Protein AF-A0A3B9BZ77-F1 (afdb_monomer)

Mean predicted aligned error: 2.34 Å

Nearest PDB structures (foldseek):
  1orp-assembly1_A  TM=9.931E-01  e=2.612E-03  Geobacillus stearothermophilus
  1p59-assembly1_A  TM=9.870E-01  e=3.172E-03  Geobacillus stearothermophilus
  7rds-assembly1_A  TM=9.654E-01  e=4.386E-03  Homo sapiens
  7rdt-assembly1_A  TM=9.686E-01  e=6.064E-03  Homo sapiens
  2abk-assembly1_A  TM=9.801E-01  e=2.364E-02  Escherichia coli

Foldseek 3Di:
DVQLVVCVPDPPSVQVSVQVVQQQVCCVPPVVVDDDLDLVVQCVRRPRHSVNSD

Solvent-accessible surface area (backbone atoms only — not comparable to full-atom values): 3177 Å² total; per-residue (Å²): 124,76,57,34,77,78,42,57,90,48,86,65,26,71,61,50,34,53,20,54,55,52,28,53,52,46,25,48,74,77,41,80,64,44,84,68,89,48,50,71,60,33,38,69,36,54,88,33,44,70,82,73,42,105

Structure (mmCIF, N/CA/C/O backbone):
data_AF-A0A3B9BZ77-F1
#
_entry.id   AF-A0A3B9BZ77-F1
#
loop_
_atom_site.group_PDB
_atom_site.id
_atom_site.type_symbol
_atom_site.label_atom_id
_atom_site.label_alt_id
_atom_site.label_comp_id
_atom_site.label_asym_id
_atom_site.label_entity_id
_atom_site.label_seq_id
_atom_site.pdbx_PDB_ins_code
_atom_site.Cartn_x
_atom_site.Cartn_y
_atom_site.Cartn_z
_atom_site.occupancy
_atom_site.B_iso_or_equiv
_atom_site.auth_seq_id
_atom_site.auth_comp_id
_atom_site.auth_asym_id
_atom_site.auth_atom_id
_atom_site.pdbx_PDB_model_num
ATOM 1 N N . GLU A 1 1 ? -14.129 0.793 6.124 1.00 67.69 1 GLU A N 1
ATOM 2 C CA . GLU A 1 1 ? -13.982 1.054 7.578 1.00 67.69 1 GLU A CA 1
ATOM 3 C C . GLU A 1 1 ? -13.509 -0.171 8.365 1.00 67.69 1 GLU A C 1
ATOM 5 O O . GLU A 1 1 ? -12.885 -0.008 9.404 1.00 67.69 1 GLU A O 1
ATOM 10 N N . GLU A 1 2 ? -13.682 -1.385 7.836 1.00 92.31 2 GLU A N 1
ATOM 11 C CA . GLU A 1 2 ? -13.338 -2.645 8.520 1.00 92.31 2 GLU A CA 1
ATOM 12 C C . GLU A 1 2 ? -11.832 -2.903 8.708 1.00 92.31 2 GLU A C 1
ATOM 14 O O . GLU A 1 2 ? -11.435 -3.551 9.670 1.00 92.31 2 GLU A O 1
ATOM 19 N N . ILE A 1 3 ? -10.969 -2.364 7.838 1.00 96.00 3 ILE A N 1
ATOM 20 C CA . ILE A 1 3 ? -9.515 -2.604 7.909 1.00 96.00 3 ILE A CA 1
ATOM 21 C C . ILE A 1 3 ? -8.892 -1.964 9.157 1.00 96.00 3 ILE A C 1
ATOM 23 O O . ILE A 1 3 ? -8.019 -2.554 9.789 1.00 96.00 3 ILE A O 1
ATOM 27 N N . PHE A 1 4 ? -9.320 -0.754 9.531 1.00 96.88 4 PHE A N 1
ATOM 28 C CA . PHE A 1 4 ? -8.674 0.006 10.604 1.00 96.88 4 PHE A CA 1
ATOM 29 C C . PHE A 1 4 ? -8.713 -0.715 11.965 1.00 96.88 4 PHE A C 1
ATOM 31 O O . PHE A 1 4 ? -7.647 -0.857 12.568 1.00 96.88 4 PHE A O 1
ATOM 38 N N . PRO A 1 5 ? -9.867 -1.226 12.448 1.00 97.50 5 PRO A N 1
ATOM 39 C CA . PRO A 1 5 ? -9.922 -1.987 13.695 1.00 97.50 5 PRO A C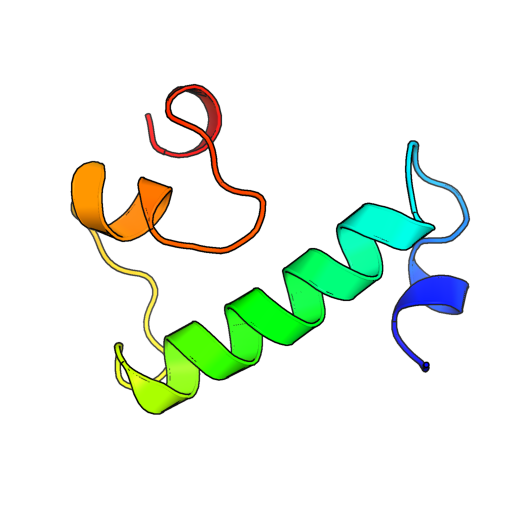A 1
ATOM 40 C C . PRO A 1 5 ? -8.984 -3.199 13.736 1.00 97.50 5 PRO A C 1
ATOM 42 O O . PRO A 1 5 ? -8.455 -3.498 14.806 1.00 97.50 5 PRO A O 1
ATOM 45 N N . LEU A 1 6 ? -8.748 -3.857 12.592 1.00 97.94 6 LEU A N 1
ATOM 46 C CA . LEU A 1 6 ? -7.891 -5.045 12.480 1.00 97.94 6 LEU A CA 1
ATOM 47 C C . LEU A 1 6 ? -6.404 -4.721 12.651 1.00 97.94 6 LEU A C 1
ATOM 49 O O . LEU A 1 6 ? -5.652 -5.536 13.177 1.00 97.94 6 LEU A O 1
ATOM 53 N N . ILE A 1 7 ? -5.978 -3.526 12.233 1.00 97.31 7 ILE A N 1
ATOM 54 C CA . ILE A 1 7 ? -4.569 -3.111 12.268 1.00 97.31 7 ILE A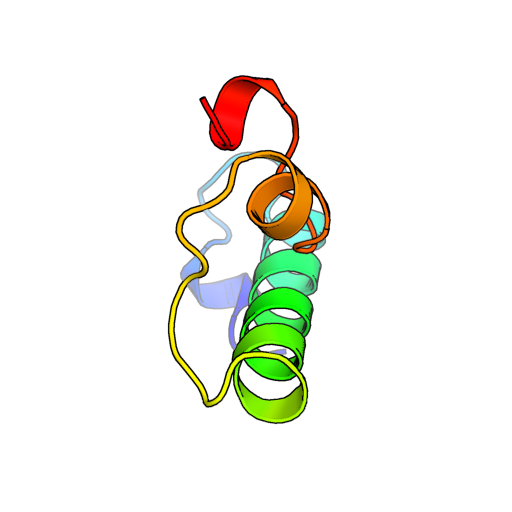 CA 1
ATOM 55 C C . ILE A 1 7 ? -4.296 -1.973 13.255 1.00 97.31 7 ILE A C 1
ATOM 57 O O . ILE A 1 7 ? -3.200 -1.426 13.268 1.00 97.31 7 ILE A O 1
ATOM 61 N N . LYS A 1 8 ? -5.257 -1.587 14.102 1.00 97.38 8 LYS A N 1
ATOM 62 C CA . LYS A 1 8 ? -5.130 -0.413 14.991 1.00 97.38 8 LYS A CA 1
ATOM 63 C C . LYS A 1 8 ? -3.924 -0.450 15.941 1.00 97.38 8 LYS A C 1
ATOM 65 O O . LYS A 1 8 ? -3.548 0.589 16.470 1.00 97.38 8 LYS A O 1
ATOM 70 N N . SER A 1 9 ? -3.342 -1.627 16.175 1.00 98.19 9 SER A N 1
ATOM 71 C CA . SER A 1 9 ? -2.178 -1.834 17.043 1.00 98.19 9 SER A CA 1
ATOM 72 C C . SER A 1 9 ? -0.845 -1.397 16.426 1.00 98.19 9 SER A C 1
ATOM 74 O O . SER A 1 9 ? 0.124 -1.232 17.165 1.00 98.19 9 SER A O 1
ATOM 76 N N . ILE A 1 10 ? -0.760 -1.208 15.103 1.00 97.44 10 ILE A N 1
ATOM 77 C CA . ILE A 1 10 ? 0.497 -0.834 14.437 1.00 97.44 10 ILE A CA 1
ATOM 78 C C . ILE A 1 10 ? 0.648 0.681 14.301 1.00 97.44 10 ILE A C 1
ATOM 80 O O . ILE A 1 10 ? -0.316 1.438 14.372 1.00 97.44 10 ILE A O 1
ATOM 84 N N . SER A 1 11 ? 1.872 1.131 14.025 1.00 97.62 11 SER A N 1
ATOM 85 C CA . SER A 1 11 ? 2.153 2.538 13.735 1.00 97.62 11 SER A CA 1
ATOM 86 C C . SER A 1 11 ? 1.418 3.031 12.483 1.00 97.62 11 SER A C 1
ATOM 88 O O . SER A 1 11 ? 1.377 2.341 11.459 1.00 97.62 11 SER A O 1
ATOM 90 N N . TYR A 1 12 ? 0.884 4.254 12.553 1.00 97.19 12 TYR A N 1
ATOM 91 C CA . TYR A 1 12 ? 0.138 4.932 11.481 1.00 97.19 12 TYR A CA 1
ATOM 92 C C . TYR A 1 12 ? -1.037 4.119 10.891 1.00 97.19 12 TYR A C 1
ATOM 94 O O . TYR A 1 12 ? -1.163 4.018 9.665 1.00 97.19 12 TYR A O 1
ATOM 102 N N . PRO A 1 13 ? -1.932 3.560 11.728 1.00 97.25 13 PRO A N 1
ATOM 103 C CA . PRO A 1 13 ? -2.939 2.603 11.271 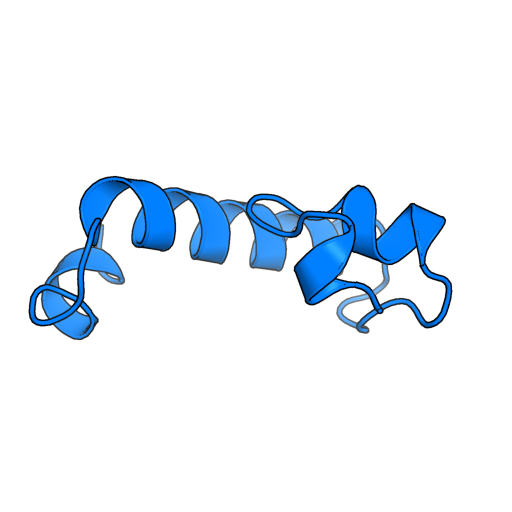1.00 97.25 13 PRO A CA 1
ATOM 104 C C . PRO A 1 13 ? -3.996 3.251 10.366 1.00 97.25 13 PRO A C 1
ATOM 106 O O . PRO A 1 13 ? -4.471 2.619 9.428 1.00 97.25 13 PRO A O 1
ATOM 109 N N . ASN A 1 14 ? -4.302 4.538 10.573 1.00 96.62 14 ASN A N 1
ATOM 110 C CA . ASN A 1 14 ? -5.232 5.298 9.730 1.00 96.62 14 ASN A CA 1
ATOM 111 C C . ASN A 1 14 ? -4.780 5.357 8.262 1.00 96.62 14 ASN A C 1
ATOM 113 O O . ASN A 1 14 ? -5.545 5.022 7.360 1.00 96.62 14 ASN A O 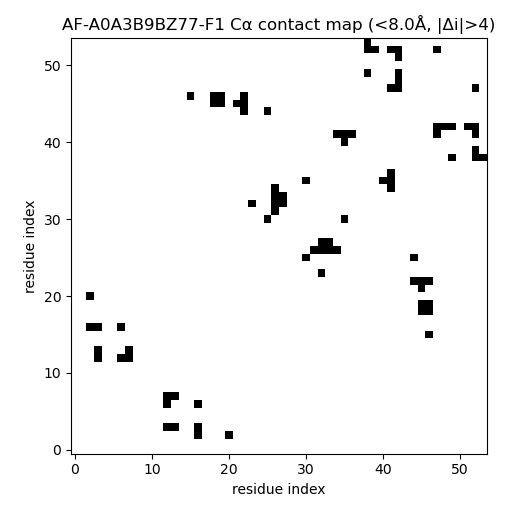1
ATOM 117 N N . ASN A 1 15 ? -3.530 5.762 8.014 1.00 97.25 15 ASN A N 1
ATOM 118 C CA . ASN A 1 15 ? -3.004 5.880 6.652 1.00 97.25 15 ASN A CA 1
ATOM 119 C C . ASN A 1 15 ? -2.773 4.503 6.028 1.00 97.25 15 ASN A C 1
ATOM 121 O O . ASN A 1 15 ? -3.113 4.297 4.867 1.00 97.25 15 ASN A O 1
ATOM 125 N N . LYS A 1 16 ? -2.272 3.536 6.807 1.00 97.44 16 LYS A N 1
ATOM 126 C CA . LYS A 1 16 ? -2.077 2.164 6.322 1.00 97.44 16 LYS A CA 1
ATOM 127 C C . LYS A 1 16 ? -3.392 1.501 5.916 1.00 97.44 16 LYS A C 1
ATOM 129 O O . 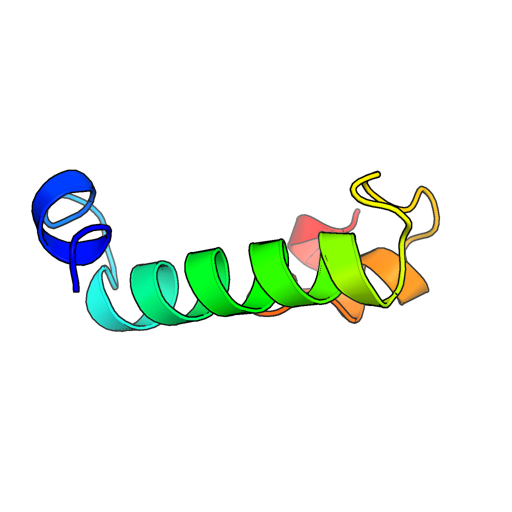LYS A 1 16 ? -3.429 0.868 4.870 1.00 97.44 16 LYS A O 1
ATOM 134 N N . ALA A 1 17 ? -4.480 1.700 6.661 1.00 98.06 17 ALA A N 1
ATOM 135 C CA . ALA A 1 17 ? -5.790 1.169 6.285 1.00 98.06 17 ALA A CA 1
ATOM 136 C C . ALA A 1 17 ? -6.285 1.750 4.949 1.00 98.06 17 ALA A C 1
ATOM 138 O O . ALA A 1 17 ? -6.769 1.008 4.095 1.00 98.06 17 ALA A O 1
ATOM 139 N N . LYS A 1 18 ? -6.111 3.065 4.743 1.00 97.06 18 LYS A N 1
ATOM 140 C CA . LYS A 1 18 ? -6.434 3.729 3.468 1.00 97.06 18 LYS A CA 1
ATOM 141 C C . LYS A 1 18 ? -5.594 3.175 2.314 1.00 97.06 18 LYS A C 1
ATOM 143 O O . LYS A 1 18 ? -6.147 2.868 1.263 1.00 97.06 18 LYS A O 1
ATOM 148 N N . HIS A 1 19 ? -4.285 3.019 2.519 1.00 97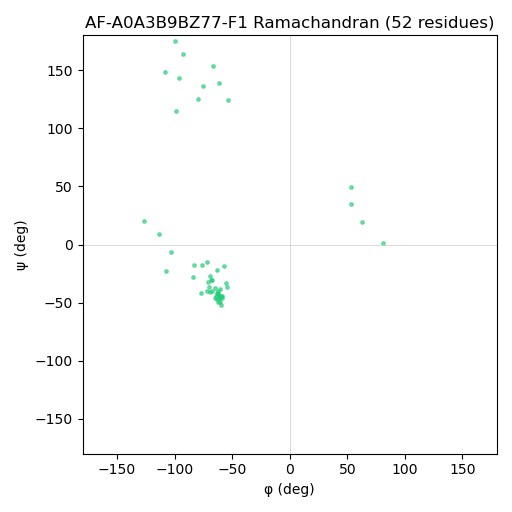.75 19 HIS A N 1
ATOM 149 C CA . HIS A 1 19 ? -3.379 2.477 1.505 1.00 97.75 19 HIS A CA 1
ATOM 150 C C . HIS A 1 19 ? -3.706 1.026 1.152 1.00 97.75 19 HIS A C 1
ATOM 152 O O . HIS A 1 19 ? -3.788 0.722 -0.027 1.00 97.75 19 HIS A O 1
ATOM 158 N N . LEU A 1 20 ? -3.968 0.156 2.134 1.00 97.44 20 LEU A N 1
ATOM 159 C CA . LEU A 1 20 ? -4.326 -1.245 1.881 1.00 97.44 20 LEU A CA 1
ATOM 160 C C . LEU A 1 20 ? -5.581 -1.367 1.012 1.00 97.44 20 LEU A C 1
ATOM 162 O O . LEU A 1 20 ? -5.579 -2.109 0.034 1.00 97.44 20 LEU A O 1
ATOM 166 N N . HIS A 1 21 ? -6.629 -0.603 1.331 1.00 97.25 21 HIS A N 1
ATOM 167 C CA . HIS A 1 21 ? -7.853 -0.590 0.532 1.00 97.25 21 HIS A CA 1
ATOM 168 C C . HIS A 1 21 ? -7.601 -0.087 -0.897 1.00 97.25 21 HIS A C 1
ATOM 170 O O . HIS A 1 21 ? -7.995 -0.732 -1.866 1.00 97.25 21 HIS A O 1
ATOM 176 N N . ALA A 1 22 ? -6.913 1.050 -1.037 1.00 97.81 22 ALA A N 1
ATOM 177 C CA . ALA A 1 22 ? -6.614 1.630 -2.343 1.00 97.81 22 ALA A CA 1
ATOM 178 C C . ALA A 1 22 ? -5.691 0.731 -3.186 1.00 97.81 22 ALA A C 1
ATOM 180 O O . ALA A 1 22 ? -5.878 0.619 -4.394 1.00 97.81 22 ALA A O 1
ATOM 181 N N . MET A 1 23 ? -4.721 0.070 -2.553 1.00 98.06 23 MET A N 1
ATOM 182 C CA . MET A 1 23 ? -3.813 -0.872 -3.200 1.00 98.06 23 MET A CA 1
ATOM 183 C C . MET A 1 23 ? -4.564 -2.094 -3.720 1.00 98.06 23 MET A C 1
ATOM 185 O O . MET A 1 23 ? -4.377 -2.450 -4.877 1.00 98.06 23 MET A O 1
ATOM 189 N N . ALA A 1 24 ? -5.454 -2.690 -2.921 1.00 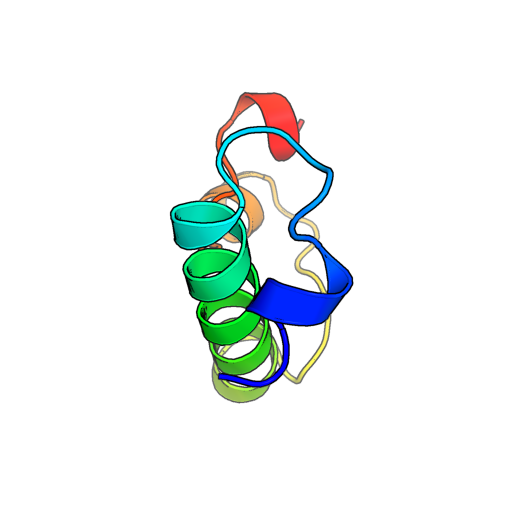97.56 24 ALA A N 1
ATOM 190 C CA . ALA A 1 24 ? -6.267 -3.822 -3.365 1.00 97.56 24 ALA A CA 1
ATOM 191 C C . ALA A 1 24 ? -7.128 -3.467 -4.590 1.00 97.56 24 ALA A C 1
ATOM 193 O O . ALA A 1 24 ? -7.144 -4.213 -5.566 1.00 97.56 24 ALA A O 1
ATOM 194 N N . LEU A 1 25 ? -7.780 -2.296 -4.580 1.00 97.94 25 LEU A N 1
ATOM 195 C CA . LEU A 1 25 ? -8.549 -1.813 -5.733 1.00 97.94 25 LEU A CA 1
ATOM 196 C C . LEU A 1 25 ? -7.672 -1.600 -6.972 1.00 97.94 25 LEU A C 1
ATOM 198 O O . LEU A 1 25 ? -8.063 -1.992 -8.067 1.00 97.94 25 LEU A O 1
ATOM 202 N N . LYS A 1 26 ? -6.482 -1.010 -6.807 1.00 98.25 26 LYS A N 1
ATOM 203 C CA . LYS A 1 26 ? -5.544 -0.796 -7.915 1.00 98.25 26 LYS A CA 1
ATOM 204 C C . LYS A 1 26 ? -5.063 -2.118 -8.514 1.00 98.25 26 LYS A C 1
ATOM 206 O O . LYS A 1 26 ? -5.014 -2.236 -9.730 1.00 98.25 26 LYS A O 1
ATOM 211 N N . LEU A 1 27 ? -4.761 -3.117 -7.682 1.00 98.44 27 LEU A N 1
ATOM 212 C CA . LEU A 1 27 ? -4.367 -4.447 -8.152 1.00 98.44 27 LEU A CA 1
ATOM 213 C C . LEU A 1 27 ? -5.473 -5.098 -8.985 1.00 98.44 27 LEU A C 1
ATOM 215 O O . LEU A 1 27 ? -5.202 -5.603 -10.067 1.00 98.44 27 LEU A O 1
ATOM 219 N N . ILE A 1 28 ? -6.723 -5.047 -8.519 1.00 98.25 28 ILE A N 1
ATOM 220 C CA . ILE A 1 28 ? -7.863 -5.624 -9.246 1.00 98.25 28 ILE A CA 1
ATOM 221 C C . ILE A 1 28 ? -8.077 -4.920 -10.592 1.00 98.25 28 ILE A C 1
ATOM 223 O O . ILE A 1 28 ? -8.245 -5.591 -11.608 1.00 98.25 28 ILE A O 1
ATOM 227 N N . ASN A 1 29 ? -8.067 -3.586 -10.597 1.00 98.19 29 ASN A N 1
ATOM 228 C CA . ASN A 1 29 ? -8.416 -2.797 -11.778 1.00 98.19 29 ASN A CA 1
ATOM 229 C C . ASN A 1 29 ? -7.297 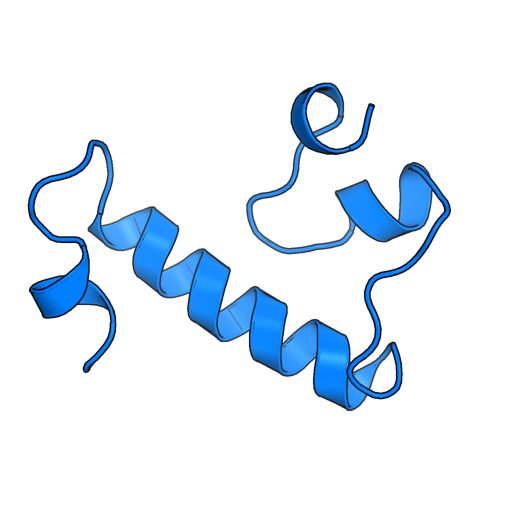-2.752 -12.825 1.00 98.19 29 ASN A C 1
ATOM 231 O O . ASN A 1 29 ? -7.582 -2.862 -14.015 1.00 98.19 29 ASN A O 1
ATOM 235 N N . ASP A 1 30 ? -6.046 -2.595 -12.386 1.00 97.88 30 ASP A N 1
ATOM 236 C CA . ASP A 1 30 ? -4.924 -2.277 -13.276 1.00 97.88 30 ASP A CA 1
ATOM 237 C C . ASP A 1 30 ? -3.978 -3.472 -13.483 1.00 97.88 30 ASP A C 1
ATOM 239 O O . ASP A 1 30 ? -3.261 -3.513 -14.478 1.00 97.88 30 ASP A O 1
ATOM 243 N N . PHE A 1 31 ? -3.964 -4.440 -12.558 1.00 97.88 31 PHE A N 1
ATOM 244 C CA . PHE A 1 31 ? -2.995 -5.546 -12.541 1.00 97.88 31 PHE A CA 1
ATOM 245 C C . PHE A 1 31 ? -3.655 -6.930 -12.469 1.00 97.88 31 PHE A C 1
ATOM 247 O O . PHE A 1 31 ? -3.022 -7.895 -12.056 1.00 97.88 31 PHE A O 1
ATOM 254 N N . HIS A 1 32 ? -4.934 -7.048 -12.843 1.00 97.19 32 HIS A N 1
ATOM 255 C CA . HIS A 1 32 ? -5.666 -8.324 -12.870 1.00 97.19 32 HIS A CA 1
ATOM 256 C C . HIS A 1 32 ? -5.614 -9.112 -11.546 1.00 97.19 32 HIS A C 1
ATOM 258 O O . HIS A 1 32 ? -5.608 -10.338 -11.538 1.00 97.19 32 HIS A O 1
ATOM 264 N N . ALA A 1 33 ? -5.605 -8.390 -10.422 1.00 97.56 33 ALA A N 1
ATOM 265 C CA . ALA A 1 33 ? -5.453 -8.920 -9.067 1.00 97.56 33 ALA A CA 1
ATOM 266 C C . ALA A 1 33 ? -4.107 -9.624 -8.783 1.00 97.56 33 ALA A C 1
ATOM 268 O O . ALA A 1 33 ? -3.991 -10.335 -7.784 1.00 97.56 33 ALA A O 1
ATOM 269 N N . GLU A 1 34 ? -3.077 -9.375 -9.593 1.00 97.88 34 GLU A N 1
ATOM 270 C CA . GLU A 1 34 ? -1.715 -9.873 -9.396 1.00 97.88 34 GLU A CA 1
ATOM 271 C C . GLU A 1 34 ? -0.759 -8.750 -8.981 1.00 97.88 34 GLU A C 1
ATOM 273 O O . GLU A 1 34 ? -0.925 -7.586 -9.342 1.00 97.88 34 GLU A O 1
ATOM 278 N N . VAL A 1 35 ? 0.255 -9.093 -8.184 1.00 97.31 35 VAL A N 1
ATOM 279 C CA . VAL A 1 35 ? 1.283 -8.131 -7.769 1.00 97.31 35 VAL A CA 1
ATOM 280 C C . VAL A 1 35 ? 2.289 -7.963 -8.913 1.00 97.31 35 VAL A C 1
ATOM 282 O O . VAL A 1 35 ? 2.860 -8.965 -9.347 1.00 97.31 35 VAL A O 1
ATOM 285 N N . PRO A 1 36 ? 2.541 -6.732 -9.398 1.00 97.25 36 PRO A N 1
ATOM 286 C CA . PRO A 1 36 ? 3.486 -6.506 -10.484 1.00 97.25 36 PRO A CA 1
ATOM 287 C C . PRO A 1 36 ? 4.925 -6.816 -10.058 1.00 97.25 36 PRO A C 1
ATOM 289 O O . PRO A 1 36 ? 5.288 -6.708 -8.887 1.00 97.25 36 PRO A O 1
ATOM 292 N N . MET A 1 37 ? 5.761 -7.169 -11.033 1.00 96.38 37 MET A N 1
ATOM 293 C CA . MET A 1 37 ? 7.130 -7.645 -10.790 1.00 96.38 37 MET A CA 1
ATOM 294 C C . MET A 1 37 ? 8.203 -6.592 -11.071 1.00 96.38 37 MET A C 1
ATOM 296 O O . MET A 1 37 ? 9.381 -6.825 -10.794 1.00 96.38 37 MET A O 1
ATOM 300 N N . THR A 1 38 ? 7.828 -5.436 -11.624 1.00 97.69 38 THR A N 1
ATOM 301 C CA . THR A 1 38 ? 8.772 -4.344 -11.866 1.00 97.69 38 THR A CA 1
ATOM 302 C C . THR A 1 38 ? 8.733 -3.328 -10.729 1.00 97.69 38 THR A C 1
ATOM 304 O O . THR A 1 38 ? 7.681 -3.015 -10.169 1.00 97.69 38 THR A O 1
ATOM 307 N N . VAL A 1 39 ? 9.900 -2.778 -10.385 1.00 97.50 39 VAL A N 1
ATOM 308 C CA . VAL A 1 39 ? 10.012 -1.811 -9.283 1.00 97.50 39 VAL A CA 1
ATOM 309 C C . VAL A 1 39 ? 9.167 -0.564 -9.548 1.00 97.50 39 VAL A C 1
ATOM 311 O O . VAL A 1 39 ? 8.556 -0.030 -8.626 1.00 97.50 39 VAL A O 1
ATOM 314 N N . ASP A 1 40 ? 9.107 -0.096 -10.792 1.00 97.38 40 ASP A N 1
ATOM 315 C CA . ASP A 1 40 ? 8.382 1.130 -11.131 1.00 97.38 40 ASP A CA 1
ATOM 316 C C . ASP A 1 40 ? 6.860 0.939 -11.009 1.00 97.38 40 ASP A C 1
ATOM 318 O O . ASP A 1 40 ? 6.167 1.816 -10.491 1.00 97.38 40 ASP A O 1
ATOM 322 N N . GLU A 1 41 ? 6.343 -0.239 -11.371 1.00 97.69 41 GLU A N 1
ATOM 323 C CA . GLU A 1 41 ? 4.939 -0.594 -11.141 1.00 97.69 41 GLU A CA 1
ATOM 324 C C . GLU A 1 41 ? 4.639 -0.783 -9.653 1.00 97.69 41 GLU A C 1
ATOM 326 O O . GLU A 1 41 ? 3.615 -0.296 -9.172 1.00 97.69 41 GLU A O 1
ATOM 331 N N . LEU A 1 42 ? 5.539 -1.416 -8.894 1.00 98.25 42 LEU A N 1
ATOM 332 C CA . LEU A 1 42 ? 5.395 -1.560 -7.443 1.00 98.25 42 LEU A CA 1
ATOM 333 C C . LEU A 1 42 ? 5.331 -0.198 -6.747 1.00 98.25 42 LEU A C 1
ATOM 335 O O . LEU A 1 42 ? 4.456 0.021 -5.916 1.00 98.25 42 LEU A O 1
ATOM 339 N N . VAL A 1 43 ? 6.202 0.746 -7.116 1.00 98.00 43 VAL A N 1
ATOM 340 C CA . VAL A 1 43 ? 6.183 2.119 -6.580 1.00 98.00 43 VAL A CA 1
ATOM 341 C C . VAL A 1 43 ? 4.889 2.865 -6.939 1.00 98.00 43 VAL A C 1
ATOM 343 O O . VAL A 1 43 ? 4.506 3.799 -6.235 1.00 98.00 43 VAL A O 1
ATOM 346 N N . SER A 1 44 ? 4.170 2.452 -7.988 1.00 97.38 44 SER A N 1
ATOM 347 C CA . SER A 1 44 ? 2.860 3.027 -8.321 1.00 97.38 44 SER A CA 1
ATOM 348 C C . SER A 1 44 ? 1.743 2.616 -7.347 1.00 97.38 44 SER A C 1
ATOM 350 O O . SER A 1 44 ? 0.672 3.233 -7.338 1.00 97.38 44 SER A O 1
ATOM 352 N N . LEU A 1 45 ? 1.961 1.579 -6.528 1.00 98.12 45 LEU A N 1
ATOM 353 C CA . LEU A 1 45 ? 0.976 1.097 -5.567 1.00 98.12 45 LEU A CA 1
ATOM 354 C C . LEU A 1 45 ? 0.880 2.032 -4.342 1.00 98.12 45 LEU A C 1
ATOM 356 O O . LEU A 1 45 ? 1.897 2.443 -3.776 1.00 98.12 45 LEU A O 1
ATOM 360 N N . PRO A 1 46 ? -0.338 2.351 -3.862 1.00 97.94 46 PRO A N 1
ATOM 361 C CA . PRO A 1 46 ? -0.536 3.177 -2.676 1.00 97.94 46 PRO A CA 1
ATOM 362 C C . PRO A 1 46 ? 0.225 2.662 -1.449 1.00 97.94 46 PRO A C 1
ATOM 364 O O . PRO A 1 46 ? 0.030 1.536 -0.998 1.00 97.94 46 PRO A O 1
ATOM 367 N N . GLY A 1 47 ? 1.059 3.522 -0.864 1.00 96.19 47 GLY A N 1
ATOM 368 C CA . GLY A 1 47 ? 1.844 3.192 0.327 1.00 96.19 47 GLY A CA 1
ATOM 369 C C . GLY A 1 47 ? 3.131 2.406 0.067 1.00 96.19 47 GLY A C 1
ATOM 370 O O . GLY A 1 47 ? 3.845 2.125 1.029 1.00 96.19 47 GLY A O 1
ATOM 371 N N . VAL A 1 48 ? 3.454 2.100 -1.191 1.00 97.81 48 VAL A N 1
ATOM 372 C CA . VAL A 1 48 ? 4.704 1.446 -1.587 1.00 97.81 48 VAL A CA 1
ATOM 373 C C . VAL A 1 48 ? 5.686 2.508 -2.081 1.00 97.81 48 VAL A C 1
ATOM 375 O O . VAL A 1 48 ? 5.458 3.188 -3.073 1.00 97.81 48 VAL A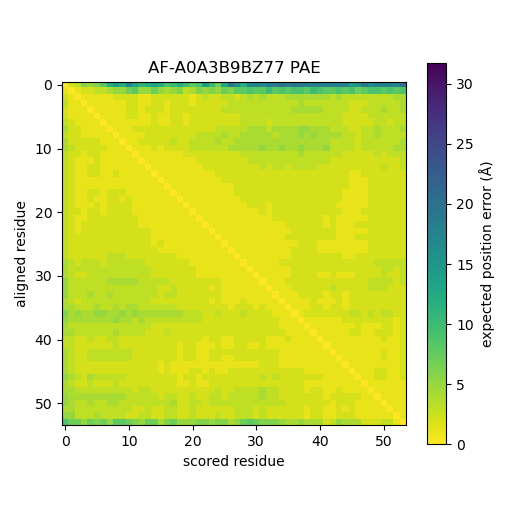 O 1
ATOM 378 N N . GLY A 1 49 ? 6.790 2.686 -1.355 1.00 97.12 49 GLY A N 1
ATOM 379 C CA . GLY A 1 49 ? 7.901 3.541 -1.783 1.00 97.12 49 GLY A CA 1
ATOM 380 C C . GLY A 1 49 ? 9.044 2.726 -2.388 1.00 97.12 49 GLY A C 1
ATOM 381 O O . GLY A 1 49 ? 9.053 1.500 -2.299 1.00 97.12 49 GLY A O 1
ATOM 382 N N . ARG A 1 50 ? 10.081 3.397 -2.911 1.00 97.06 50 ARG A N 1
ATOM 383 C CA . ARG A 1 50 ? 11.247 2.726 -3.526 1.00 97.06 50 ARG A CA 1
ATOM 384 C C . ARG A 1 50 ? 11.922 1.703 -2.604 1.00 97.06 50 ARG A C 1
ATOM 386 O O . ARG A 1 50 ? 12.340 0.658 -3.071 1.00 97.06 50 ARG A O 1
ATOM 393 N N . LYS A 1 51 ? 11.989 1.978 -1.295 1.00 97.12 51 LYS A N 1
ATOM 394 C CA . LYS A 1 51 ? 12.536 1.038 -0.298 1.00 97.12 51 LYS A CA 1
ATOM 395 C C . LYS A 1 51 ? 11.674 -0.218 -0.119 1.00 97.12 51 LYS A C 1
ATOM 397 O O . LYS A 1 51 ? 12.198 -1.246 0.266 1.00 97.12 51 LYS A O 1
ATOM 402 N N . THR A 1 52 ? 10.364 -0.110 -0.315 1.00 96.88 52 THR A N 1
ATOM 403 C CA . THR A 1 52 ? 9.430 -1.239 -0.194 1.00 96.88 52 THR A CA 1
ATOM 404 C C . THR A 1 52 ? 9.370 -2.049 -1.486 1.00 96.88 52 THR A C 1
ATOM 406 O O . THR A 1 52 ? 9.077 -3.234 -1.438 1.00 96.88 52 THR A O 1
ATOM 409 N N . ALA A 1 53 ? 9.628 -1.402 -2.624 1.00 96.81 53 ALA A N 1
ATOM 410 C CA . ALA A 1 53 ? 9.618 -2.020 -3.945 1.00 96.81 53 ALA A CA 1
ATOM 411 C C . ALA A 1 53 ? 10.931 -2.739 -4.323 1.00 96.81 53 ALA A C 1
ATOM 413 O O . ALA A 1 53 ? 10.920 -3.528 -5.262 1.00 96.81 53 ALA A O 1
ATOM 414 N N . ASN A 1 54 ? 12.039 -2.442 -3.635 1.00 92.94 54 ASN A N 1
ATOM 415 C CA . ASN A 1 54 ? 13.350 -3.086 -3.802 1.00 92.94 54 ASN A CA 1
ATOM 416 C C . ASN A 1 54 ? 13.568 -4.160 -2.734 1.00 92.94 54 ASN A C 1
ATOM 418 O O . ASN A 1 54 ? 14.209 -5.179 -3.062 1.00 92.94 54 ASN A O 1
#

pLDDT: mean 96.76, std 4.13, range [67.69, 98.44]

Sequence (54 aa):
EEIFPLIKSISYPNNKAKHLHAMALKLINDFHAEVPMTVDELVSLPGVGRKTAN

Radius of gyration: 11.83 Å; Cα contacts (8 Å, |Δi|>4): 44; chains: 1; bounding box: 27×16×30 Å

Secondary structure (DSSP, 8-state):
--HHHHHTTSSSHHHHHHHHHHHHHHHHHHSTTS---SHHHHHTSTT--HHHH-